Protein AF-A0A1H1BB70-F1 (afdb_monomer_lite)

Foldseek 3Di:
DDPPVVVVVVVVVVVPDDDDDCVNCVVVPPPPPQDDPVRVVLVVVLVVVVVVVDDPVLVVLVVCVVVVHDDPCNVVSCVVSVVSCVPRDD

Sequence (90 aa):
KDTIRHQESFKRKFNRMPYEEIGDISHCVPQVSFFEVADYVAYQDSLARLRRTLGREERQKLEKVIRGERFEGKKAFLKSIKPYFSDFRP

pLDDT: mean 84.6, std 10.91, range [56.75, 94.38]

Radius of gyration: 21.83 Å; chains: 1; bounding box: 38×40×55 Å

Secondary structure (DSSP, 8-state):
--HHHHHHHHHHHHTTS----HHHHTTTS---TT--HHHHHHHHHHHHHHHHHS-HHHHHHHHHHHTT---TTHHHHHHHHGGGGGGG--

Organism: Streptococcus equinus (NCBI:txid1335)

Structure (mmCIF, N/CA/C/O backbone):
data_AF-A0A1H1BB70-F1
#
_entry.id   AF-A0A1H1BB70-F1
#
loop_
_atom_site.group_PDB
_atom_site.id
_atom_site.type_symbol
_atom_site.label_atom_id
_atom_site.label_alt_id
_atom_site.label_comp_id
_atom_site.label_asym_id
_atom_site.label_entity_id
_atom_site.label_seq_id
_atom_site.pdbx_PDB_ins_code
_atom_site.Cartn_x
_atom_site.Cartn_y
_atom_site.Cartn_z
_atom_site.occupancy
_atom_site.B_iso_or_equiv
_atom_site.auth_seq_id
_atom_site.auth_comp_id
_atom_site.auth_asym_id
_atom_site.auth_atom_id
_atom_site.pdbx_PDB_model_num
ATOM 1 N N . LYS A 1 1 ? -6.846 25.715 -35.751 1.00 66.50 1 LYS A N 1
ATOM 2 C CA . LYS A 1 1 ? -5.534 25.411 -35.123 1.00 66.50 1 LYS A CA 1
ATOM 3 C C . LYS A 1 1 ? -4.992 24.172 -35.817 1.00 66.50 1 LYS A C 1
ATOM 5 O O . LYS A 1 1 ? -5.699 23.177 -35.833 1.00 66.50 1 LYS A O 1
ATOM 10 N N . ASP A 1 2 ? -3.834 24.265 -36.464 1.00 81.38 2 ASP A N 1
ATOM 11 C CA . ASP A 1 2 ? -3.288 23.189 -37.302 1.00 81.38 2 ASP A CA 1
ATOM 12 C C . ASP A 1 2 ? -2.729 22.051 -36.429 1.00 81.38 2 ASP A C 1
ATOM 14 O O . ASP A 1 2 ? -1.670 22.170 -35.807 1.00 81.38 2 ASP A O 1
ATOM 18 N N . THR A 1 3 ? -3.511 20.982 -36.306 1.00 87.69 3 THR A N 1
ATOM 19 C CA . THR A 1 3 ? -3.241 19.830 -35.439 1.00 87.69 3 THR A CA 1
ATOM 20 C C . THR A 1 3 ? -2.243 18.857 -36.058 1.00 87.69 3 THR A C 1
ATOM 22 O O . THR A 1 3 ? -1.446 18.272 -35.326 1.00 87.69 3 THR A O 1
ATOM 25 N N . ILE A 1 4 ? -2.227 18.728 -37.386 1.00 84.75 4 ILE A N 1
ATOM 26 C CA . ILE A 1 4 ? -1.338 17.806 -38.104 1.00 84.75 4 ILE A CA 1
ATOM 27 C C . ILE A 1 4 ? 0.098 18.316 -38.032 1.00 84.75 4 ILE A C 1
ATOM 29 O O . ILE A 1 4 ? 1.005 17.579 -37.637 1.00 84.75 4 ILE A O 1
ATOM 33 N N . ARG A 1 5 ? 0.308 19.611 -38.294 1.00 84.88 5 ARG A N 1
ATOM 34 C CA . ARG A 1 5 ? 1.638 20.227 -38.189 1.00 84.88 5 ARG A CA 1
ATOM 35 C C . ARG A 1 5 ? 2.190 20.166 -36.763 1.00 84.88 5 ARG A C 1
ATOM 37 O O . ARG A 1 5 ? 3.394 20.002 -36.559 1.00 84.88 5 ARG A O 1
ATOM 44 N N . HIS A 1 6 ? 1.310 20.269 -35.769 1.00 87.25 6 HIS A N 1
ATOM 45 C CA . HIS A 1 6 ? 1.670 20.099 -34.366 1.00 87.25 6 HIS A CA 1
ATOM 46 C C . HIS A 1 6 ? 2.118 18.660 -34.070 1.00 87.25 6 HIS A C 1
ATOM 48 O O . HIS A 1 6 ? 3.210 18.469 -33.538 1.00 87.25 6 HIS A O 1
ATOM 54 N N . GLN A 1 7 ? 1.340 17.652 -34.475 1.00 89.25 7 GLN A N 1
ATOM 55 C CA . GLN A 1 7 ? 1.683 16.237 -34.284 1.00 89.25 7 GLN A CA 1
ATOM 56 C C . GLN A 1 7 ? 2.995 15.856 -34.983 1.00 89.25 7 GLN A C 1
ATOM 58 O O . GLN A 1 7 ? 3.860 15.230 -34.367 1.00 89.25 7 GLN A O 1
ATOM 63 N N . GLU A 1 8 ? 3.198 16.294 -36.230 1.00 87.12 8 GLU A N 1
ATOM 64 C CA . GLU A 1 8 ? 4.460 16.075 -36.943 1.00 87.12 8 GLU A CA 1
ATOM 65 C C . GLU A 1 8 ? 5.646 16.709 -36.218 1.00 87.12 8 GLU A C 1
ATOM 67 O O . GLU A 1 8 ? 6.703 16.088 -36.081 1.00 87.12 8 GLU A O 1
ATOM 72 N N . SER A 1 9 ? 5.483 17.940 -35.723 1.00 87.31 9 SER A N 1
ATOM 73 C CA . SER A 1 9 ? 6.536 18.609 -34.964 1.00 87.31 9 SER A CA 1
ATOM 74 C C . SER A 1 9 ? 6.886 17.849 -33.684 1.00 87.31 9 SER A C 1
ATOM 76 O O . SER A 1 9 ? 8.060 17.827 -33.313 1.00 87.31 9 SER A O 1
ATOM 78 N N . PHE A 1 10 ? 5.910 17.235 -33.012 1.00 85.88 10 PHE A N 1
ATOM 79 C CA . PHE A 1 10 ? 6.150 16.405 -31.829 1.00 85.88 10 PHE A CA 1
ATOM 80 C C . PHE A 1 10 ? 6.876 15.104 -32.180 1.00 85.88 10 PHE A C 1
ATOM 82 O O . PHE A 1 10 ? 7.875 14.773 -31.542 1.00 85.88 10 PHE A O 1
ATOM 89 N N . LYS A 1 11 ? 6.453 14.416 -33.245 1.00 88.94 11 LYS A N 1
ATOM 90 C CA . LYS A 1 11 ? 7.097 13.177 -33.705 1.00 88.94 11 LYS A CA 1
ATOM 91 C C . LYS A 1 11 ? 8.557 13.406 -34.113 1.00 88.94 11 LYS A C 1
ATOM 93 O O . LYS A 1 11 ? 9.432 12.627 -33.746 1.00 88.94 11 LYS A O 1
ATOM 98 N N . ARG A 1 12 ? 8.850 14.518 -34.801 1.00 87.88 12 ARG A N 1
ATOM 99 C CA . ARG A 1 12 ? 10.227 14.903 -35.170 1.00 87.88 12 ARG A CA 1
ATOM 100 C C . ARG A 1 12 ? 11.104 15.202 -33.954 1.00 87.88 12 ARG A C 1
ATOM 102 O O . ARG A 1 12 ? 12.297 14.935 -34.016 1.00 87.88 12 ARG A O 1
ATOM 109 N N . LYS A 1 13 ? 10.540 15.757 -32.874 1.00 86.69 13 LYS A N 1
ATOM 110 C CA . LYS A 1 13 ? 11.276 15.958 -31.615 1.00 86.69 13 LYS A CA 1
ATOM 111 C C . LYS A 1 13 ? 11.628 14.620 -30.973 1.00 86.69 13 LYS A C 1
ATOM 113 O O . LYS A 1 13 ? 12.784 14.435 -30.628 1.00 86.69 13 LYS A O 1
ATOM 118 N N . PHE A 1 14 ? 10.670 13.696 -30.880 1.00 81.19 14 PHE A N 1
ATOM 119 C CA . PHE A 1 14 ? 10.893 12.367 -30.301 1.00 81.19 14 PHE A CA 1
ATOM 120 C C . PHE A 1 14 ? 11.942 11.562 -31.080 1.00 81.19 14 PHE A C 1
ATOM 122 O O . PHE A 1 14 ? 12.886 11.061 -30.489 1.00 81.19 14 PHE A O 1
ATOM 129 N N . ASN A 1 15 ? 11.869 11.557 -32.415 1.00 84.31 15 ASN A N 1
ATOM 130 C CA . ASN A 1 15 ? 12.853 10.871 -33.266 1.00 84.31 15 ASN A CA 1
ATOM 131 C C . ASN A 1 15 ? 14.281 11.444 -33.184 1.00 84.31 15 ASN A C 1
ATOM 133 O O . ASN A 1 15 ? 15.209 10.815 -33.679 1.00 84.31 15 ASN A O 1
ATOM 137 N N . ARG A 1 16 ? 14.458 12.657 -32.646 1.00 84.62 16 ARG A N 1
ATOM 138 C CA . ARG A 1 16 ? 15.772 13.294 -32.457 1.00 84.62 16 ARG A CA 1
ATOM 139 C C . ARG A 1 16 ? 16.309 13.132 -31.036 1.00 84.62 16 ARG A C 1
ATOM 141 O O . ARG A 1 16 ? 17.422 13.580 -30.779 1.00 84.62 16 ARG A O 1
ATOM 148 N N . MET A 1 17 ? 15.522 12.571 -30.119 1.00 83.56 17 MET A N 1
ATOM 149 C CA . MET A 1 17 ? 16.014 12.264 -28.781 1.00 83.56 17 MET A CA 1
ATOM 150 C C . MET A 1 17 ? 16.982 11.079 -28.873 1.00 83.56 17 MET A C 1
ATOM 152 O O . MET A 1 17 ? 16.740 10.169 -29.670 1.00 83.56 17 MET A O 1
ATOM 156 N N . PRO A 1 18 ? 18.077 11.084 -28.096 1.00 77.06 18 PRO A N 1
ATOM 157 C CA . PRO A 1 18 ? 18.924 9.909 -27.975 1.00 77.06 18 PRO A CA 1
ATOM 158 C C . PRO A 1 18 ? 18.075 8.739 -27.466 1.00 77.06 18 PRO A C 1
ATOM 160 O O . PRO A 1 18 ? 17.298 8.890 -26.524 1.00 77.06 18 PRO A O 1
ATOM 163 N N . TYR A 1 19 ? 18.179 7.595 -28.140 1.00 73.88 19 TYR A N 1
ATOM 164 C CA . TYR A 1 19 ? 17.572 6.363 -27.661 1.00 73.88 19 TYR A CA 1
ATOM 165 C C . TYR A 1 19 ? 18.412 5.854 -26.492 1.00 73.88 19 TYR A C 1
ATOM 167 O O . TYR A 1 19 ? 19.579 5.521 -26.678 1.00 73.88 19 TYR A O 1
ATOM 175 N N . GLU A 1 20 ? 17.821 5.818 -25.305 1.00 73.69 20 GLU A N 1
ATOM 176 C CA . GLU A 1 20 ? 18.376 5.124 -24.146 1.00 73.69 20 GLU A CA 1
ATOM 177 C C . GLU A 1 20 ? 17.615 3.807 -23.991 1.00 73.69 20 GLU A C 1
ATOM 179 O O . GLU A 1 20 ? 16.380 3.803 -23.915 1.00 73.69 20 GLU A O 1
ATOM 184 N N . GLU A 1 21 ? 18.329 2.680 -23.990 1.00 77.38 21 GLU A N 1
ATOM 185 C CA . GLU A 1 21 ? 17.698 1.391 -23.738 1.00 77.38 21 GLU A CA 1
ATOM 186 C C . GLU A 1 21 ? 17.223 1.349 -22.280 1.00 77.38 21 GLU A C 1
ATOM 188 O O . GLU A 1 21 ? 17.966 1.650 -21.348 1.00 77.38 21 GLU A O 1
ATOM 193 N N . ILE A 1 22 ? 15.971 0.946 -22.055 1.00 71.06 22 ILE A N 1
ATOM 194 C CA . ILE A 1 22 ? 15.420 0.836 -20.695 1.00 71.06 22 ILE A CA 1
ATOM 195 C C . ILE A 1 22 ? 16.235 -0.174 -19.862 1.00 71.06 22 ILE A C 1
ATOM 197 O O . ILE A 1 22 ? 16.382 0.006 -18.654 1.00 71.06 22 ILE A O 1
ATOM 201 N N . GLY A 1 23 ? 16.808 -1.201 -20.503 1.00 72.44 23 GLY A N 1
ATOM 202 C CA . GLY A 1 23 ? 17.735 -2.148 -19.877 1.00 72.44 23 GLY A CA 1
ATOM 203 C C . GLY A 1 23 ? 19.017 -1.483 -19.367 1.00 72.44 23 GLY A C 1
ATOM 204 O O . GLY A 1 23 ? 19.423 -1.746 -18.233 1.00 72.44 23 GLY A O 1
ATOM 205 N N . ASP A 1 24 ? 19.583 -0.552 -20.141 1.00 73.44 24 ASP A N 1
ATOM 206 C CA . ASP A 1 24 ? 20.809 0.172 -19.788 1.00 73.44 24 ASP A CA 1
ATOM 207 C C . ASP A 1 24 ? 20.630 1.049 -18.552 1.00 73.44 24 ASP A C 1
ATOM 209 O O . ASP A 1 24 ? 21.575 1.220 -17.799 1.00 73.44 24 ASP A O 1
ATOM 213 N N . ILE A 1 25 ? 19.431 1.568 -18.279 1.00 70.38 25 ILE A N 1
ATOM 214 C CA . ILE A 1 25 ? 19.148 2.348 -17.059 1.00 70.38 25 ILE A CA 1
ATOM 215 C C . ILE A 1 25 ? 18.470 1.525 -15.958 1.00 70.38 25 ILE A C 1
ATOM 217 O O . ILE A 1 25 ? 18.261 2.025 -14.850 1.00 70.38 25 ILE A O 1
ATOM 221 N N . SER A 1 26 ? 18.139 0.256 -16.217 1.00 66.19 26 SER A N 1
ATOM 222 C CA . SER A 1 26 ? 17.418 -0.595 -15.262 1.00 66.19 26 SER A CA 1
ATOM 223 C C . SER A 1 26 ? 18.196 -0.827 -13.966 1.00 66.19 26 SER A C 1
ATOM 225 O O . SER A 1 26 ? 17.576 -1.114 -12.946 1.00 66.19 26 SER A O 1
ATOM 227 N N . HIS A 1 27 ? 19.525 -0.722 -13.992 1.00 66.06 27 HIS A N 1
ATOM 228 C CA . HIS A 1 27 ? 20.373 -0.844 -12.806 1.00 66.06 27 HIS A CA 1
ATOM 229 C C . HIS A 1 27 ? 20.435 0.452 -11.975 1.00 66.06 27 HIS A C 1
ATOM 231 O O . HIS A 1 27 ? 20.744 0.408 -10.787 1.00 66.06 27 HIS A O 1
ATOM 237 N N . CYS A 1 28 ? 20.137 1.604 -12.590 1.00 69.75 28 CYS A N 1
ATOM 238 C CA . CYS A 1 28 ? 20.052 2.908 -11.924 1.00 69.75 28 CYS A CA 1
ATOM 239 C C . CYS A 1 28 ? 18.732 3.080 -11.168 1.00 69.75 28 CYS A C 1
ATOM 241 O O . CYS A 1 28 ? 18.648 3.862 -10.220 1.00 69.75 28 CYS A O 1
ATOM 243 N N . VAL A 1 29 ? 17.692 2.359 -11.591 1.00 64.62 29 VAL A N 1
ATOM 244 C CA . VAL A 1 29 ? 16.461 2.225 -10.820 1.00 64.62 29 VAL A CA 1
ATOM 245 C C . VAL A 1 29 ? 16.741 1.190 -9.736 1.00 64.62 29 VAL A C 1
ATOM 247 O O . VAL A 1 29 ? 17.045 0.048 -10.078 1.00 64.62 29 VAL A O 1
ATOM 250 N N . PRO A 1 30 ? 16.643 1.534 -8.439 1.00 59.88 30 PRO A N 1
ATOM 251 C CA . PRO A 1 30 ? 16.708 0.527 -7.397 1.00 59.88 30 PRO A CA 1
ATOM 252 C C . PRO A 1 30 ? 15.619 -0.495 -7.709 1.00 59.88 30 PRO A C 1
ATOM 254 O O . PRO A 1 30 ? 14.431 -0.169 -7.634 1.00 59.88 30 PRO A O 1
ATOM 257 N N . GLN A 1 31 ? 16.004 -1.710 -8.110 1.00 59.50 31 GLN A N 1
ATOM 258 C CA . GLN A 1 31 ? 15.069 -2.822 -8.124 1.00 59.50 31 GLN A CA 1
ATOM 259 C C . GLN A 1 31 ? 14.639 -2.971 -6.677 1.00 59.50 31 GLN A C 1
ATOM 261 O O . GLN A 1 31 ? 15.407 -3.415 -5.825 1.00 59.50 31 GLN A O 1
ATOM 266 N N . VAL A 1 32 ? 13.439 -2.481 -6.376 1.00 57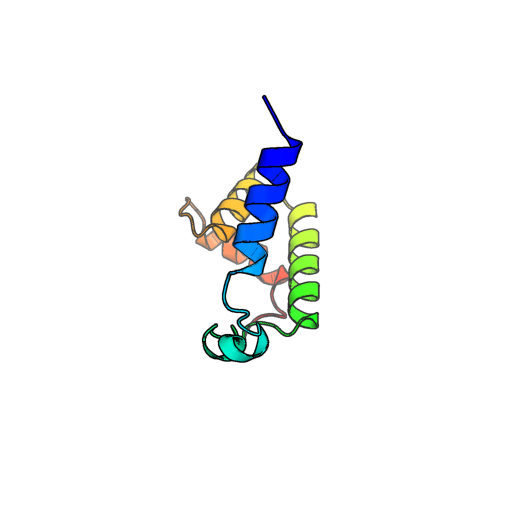.00 32 VAL A N 1
ATOM 267 C CA . VAL A 1 32 ? 12.849 -2.648 -5.063 1.00 57.00 32 VAL A CA 1
ATOM 268 C C . VAL A 1 32 ? 12.637 -4.151 -4.962 1.00 57.00 32 VAL A C 1
ATOM 270 O O . VAL A 1 32 ? 11.695 -4.683 -5.540 1.00 57.00 32 VAL A O 1
ATOM 273 N N . SER A 1 33 ? 13.565 -4.846 -4.308 1.00 57.75 33 SER A N 1
ATOM 274 C CA . SER A 1 33 ? 13.607 -6.299 -4.104 1.00 57.75 33 SER A CA 1
ATOM 275 C C . SER A 1 33 ? 12.470 -6.780 -3.196 1.00 57.75 33 SER A C 1
ATOM 277 O O . SER A 1 33 ? 12.658 -7.656 -2.359 1.00 57.75 33 SER A O 1
ATOM 279 N N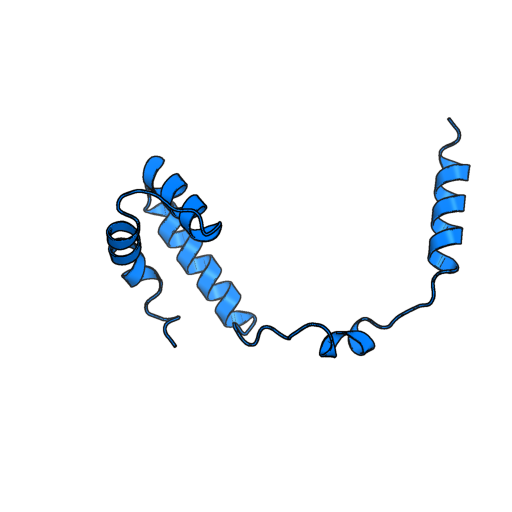 . PHE A 1 34 ? 11.327 -6.106 -3.250 1.00 56.75 34 PHE A N 1
ATOM 280 C CA . PHE A 1 34 ? 10.312 -6.153 -2.222 1.00 56.75 34 PHE A CA 1
ATOM 281 C C . PHE A 1 34 ? 9.185 -7.109 -2.574 1.00 56.75 34 PHE A C 1
ATOM 283 O O . PHE A 1 34 ? 8.543 -7.563 -1.642 1.00 56.75 34 PHE A O 1
ATOM 290 N N . PHE A 1 35 ? 8.988 -7.469 -3.852 1.00 60.41 35 PHE A N 1
ATOM 291 C CA . PHE A 1 35 ? 8.064 -8.535 -4.249 1.00 60.41 35 PHE A CA 1
ATOM 292 C C . PHE A 1 35 ? 8.409 -9.119 -5.621 1.00 60.41 35 PHE A C 1
ATOM 294 O O . PHE A 1 35 ? 8.567 -8.370 -6.590 1.00 60.41 35 PHE A O 1
ATOM 301 N N . GLU A 1 36 ? 8.458 -10.450 -5.728 1.00 76.00 36 GLU A N 1
ATOM 302 C CA . GLU A 1 3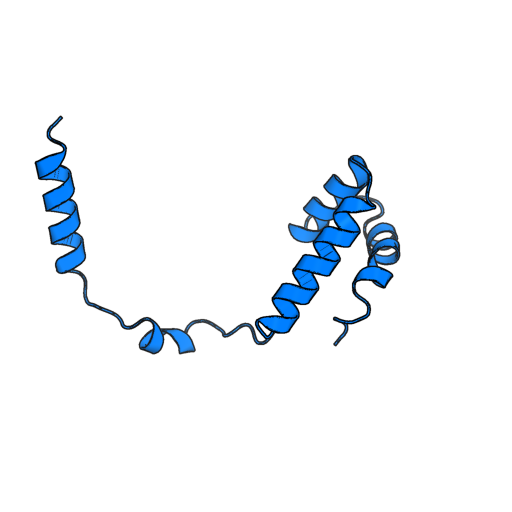6 ? 8.296 -11.089 -7.033 1.00 76.00 36 GLU A CA 1
ATOM 303 C C . GLU A 1 36 ? 6.899 -10.751 -7.587 1.00 76.00 36 GLU A C 1
ATOM 305 O O . GLU A 1 36 ? 5.977 -10.398 -6.844 1.00 76.00 36 GLU A O 1
ATOM 310 N N . VAL A 1 37 ? 6.699 -10.862 -8.905 1.00 81.88 37 VAL A N 1
ATOM 311 C CA . VAL A 1 37 ? 5.388 -10.577 -9.527 1.00 81.88 37 VAL A CA 1
ATOM 312 C C . VAL A 1 37 ? 4.271 -11.389 -8.858 1.00 81.88 37 VAL A C 1
ATOM 314 O O . VAL A 1 37 ? 3.176 -10.871 -8.641 1.00 81.88 37 VAL A O 1
ATOM 317 N N . ALA A 1 38 ? 4.562 -12.638 -8.485 1.00 84.38 38 ALA A N 1
ATOM 318 C CA . ALA A 1 38 ? 3.633 -13.513 -7.781 1.00 84.38 38 ALA A CA 1
ATOM 319 C C . ALA A 1 38 ? 3.213 -12.942 -6.416 1.00 84.38 38 ALA A C 1
ATOM 321 O O . ALA A 1 38 ? 2.019 -12.884 -6.113 1.00 84.38 38 ALA A O 1
ATOM 322 N N . ASP A 1 39 ? 4.168 -12.451 -5.628 1.00 84.56 39 ASP A N 1
ATOM 323 C CA . ASP A 1 39 ? 3.885 -11.892 -4.309 1.00 84.56 39 ASP A CA 1
ATOM 324 C C . ASP A 1 39 ? 3.091 -10.587 -4.405 1.00 84.56 39 ASP A C 1
ATOM 326 O O . ASP A 1 39 ? 2.175 -10.350 -3.614 1.00 84.56 39 ASP A O 1
ATOM 330 N N . TYR A 1 40 ? 3.389 -9.754 -5.408 1.00 85.56 40 TYR A N 1
ATOM 331 C CA . TYR A 1 40 ? 2.621 -8.537 -5.664 1.00 85.56 40 TYR A CA 1
ATOM 332 C C . TYR A 1 40 ? 1.155 -8.858 -5.979 1.00 85.56 40 TYR A C 1
ATOM 334 O O . TYR A 1 40 ? 0.250 -8.215 -5.438 1.00 85.56 40 TYR A O 1
ATOM 342 N N . VAL A 1 41 ? 0.908 -9.870 -6.818 1.00 89.62 41 VAL A N 1
ATOM 343 C CA . VAL A 1 41 ? -0.453 -10.319 -7.144 1.00 89.62 41 VAL A CA 1
ATOM 344 C C . VAL A 1 41 ? -1.162 -10.834 -5.890 1.00 89.62 41 VAL A C 1
ATOM 346 O O . VAL A 1 41 ? -2.272 -10.387 -5.588 1.00 89.62 41 VAL A O 1
ATOM 349 N N . ALA A 1 42 ? -0.504 -11.687 -5.102 1.00 91.12 42 ALA A N 1
ATOM 350 C CA . ALA A 1 42 ? -1.061 -12.197 -3.851 1.00 91.12 42 ALA A CA 1
ATOM 351 C C . ALA A 1 42 ? -1.386 -11.064 -2.856 1.00 91.12 42 ALA A C 1
ATOM 353 O O . ALA A 1 42 ? -2.420 -11.088 -2.178 1.00 91.12 42 ALA A O 1
ATOM 354 N N . TYR A 1 43 ? -0.534 -10.039 -2.784 1.00 90.69 43 TYR A N 1
ATOM 355 C CA . TYR A 1 43 ? -0.746 -8.874 -1.931 1.00 90.69 43 TYR A CA 1
ATOM 356 C C . TYR A 1 43 ? -1.971 -8.055 -2.363 1.00 90.69 43 TYR A C 1
ATOM 358 O O . TYR A 1 43 ? -2.789 -7.664 -1.519 1.00 90.69 43 TYR A O 1
ATOM 366 N N . GLN A 1 44 ? -2.145 -7.834 -3.672 1.00 91.44 44 GLN A N 1
ATOM 367 C CA . GLN A 1 44 ? -3.333 -7.167 -4.218 1.00 91.44 44 GLN A CA 1
ATOM 368 C C . GLN A 1 44 ? -4.618 -7.946 -3.908 1.00 91.44 44 GLN A C 1
ATOM 370 O O . GLN A 1 44 ? -5.618 -7.341 -3.507 1.00 91.44 44 GLN A O 1
ATOM 375 N N . ASP A 1 45 ? -4.589 -9.275 -4.000 1.00 93.31 45 ASP A N 1
ATOM 376 C CA . ASP A 1 45 ? -5.738 -10.118 -3.654 1.00 93.31 45 ASP A CA 1
ATOM 377 C C . ASP A 1 45 ? -6.101 -10.023 -2.167 1.00 93.31 45 ASP A C 1
ATOM 379 O O . ASP A 1 45 ? -7.280 -9.921 -1.801 1.00 93.31 45 ASP A O 1
ATOM 383 N N . SER A 1 46 ? -5.107 -9.995 -1.280 1.00 92.94 46 SER A N 1
ATOM 384 C CA . SER A 1 46 ? -5.326 -9.775 0.154 1.00 92.94 46 SER A CA 1
ATOM 385 C C . SER A 1 46 ? -5.911 -8.390 0.449 1.00 92.94 46 SER A C 1
ATOM 387 O O . SER A 1 46 ? -6.862 -8.283 1.232 1.00 92.94 46 SER A O 1
ATOM 389 N N . LEU A 1 47 ? -5.453 -7.339 -0.242 1.00 93.31 47 LEU A N 1
ATOM 390 C CA . LEU A 1 47 ? -6.061 -6.004 -0.167 1.00 93.31 47 LEU A CA 1
ATOM 391 C C . LEU A 1 47 ? -7.509 -5.986 -0.671 1.00 93.31 47 LEU A C 1
ATOM 393 O O . LEU A 1 47 ? -8.368 -5.340 -0.061 1.00 93.31 47 LEU A O 1
ATOM 397 N N . AL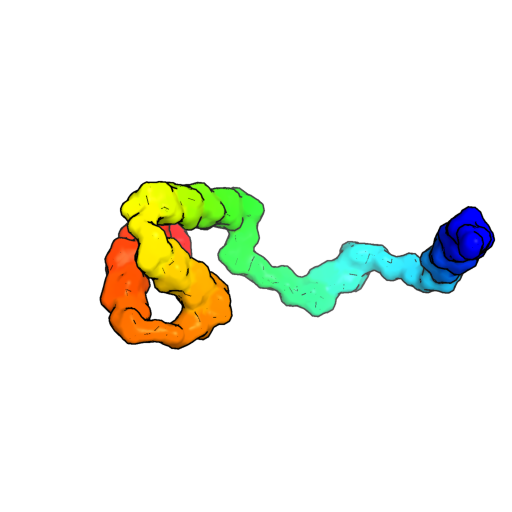A A 1 48 ? -7.802 -6.682 -1.769 1.00 93.75 48 ALA A N 1
ATOM 398 C CA . ALA A 1 48 ? -9.148 -6.765 -2.325 1.00 93.75 48 ALA A CA 1
ATOM 399 C C . ALA A 1 48 ? -10.111 -7.474 -1.362 1.00 93.75 48 ALA A C 1
ATOM 401 O O . ALA A 1 48 ? -11.224 -6.987 -1.134 1.00 93.75 48 ALA A O 1
ATOM 402 N N . ARG A 1 49 ? -9.671 -8.579 -0.744 1.00 93.44 49 ARG A N 1
ATOM 403 C CA . ARG A 1 49 ? -10.429 -9.289 0.299 1.00 93.44 49 ARG A CA 1
ATOM 404 C C . ARG A 1 49 ? -10.710 -8.385 1.495 1.00 93.44 49 ARG A C 1
ATOM 406 O O . ARG A 1 49 ? -11.870 -8.247 1.878 1.00 93.44 49 ARG A O 1
ATOM 413 N N . LEU A 1 50 ? -9.691 -7.692 2.002 1.00 93.56 50 LEU A N 1
ATOM 414 C CA . LEU A 1 50 ? -9.848 -6.737 3.097 1.00 93.56 50 LEU A CA 1
ATOM 415 C C . LEU A 1 50 ? -10.839 -5.615 2.739 1.00 93.56 50 LEU A C 1
ATOM 417 O O . LEU A 1 50 ? -11.746 -5.306 3.503 1.00 93.56 50 LEU A O 1
ATOM 421 N N . ARG A 1 51 ? -10.739 -5.014 1.548 1.00 93.38 51 ARG A N 1
ATOM 422 C CA . ARG A 1 51 ? -11.666 -3.945 1.127 1.00 93.38 51 ARG A CA 1
ATOM 423 C C . ARG A 1 51 ? -13.128 -4.396 1.118 1.00 93.38 51 ARG A C 1
ATOM 425 O O . ARG A 1 51 ? -14.005 -3.584 1.419 1.00 93.38 51 ARG A O 1
ATOM 432 N N . ARG A 1 52 ? -13.405 -5.662 0.790 1.00 92.81 52 ARG A N 1
ATOM 433 C CA . ARG A 1 52 ? -14.768 -6.222 0.807 1.00 92.81 52 ARG A CA 1
ATOM 434 C C . ARG A 1 52 ? -15.330 -6.338 2.222 1.00 92.81 52 AR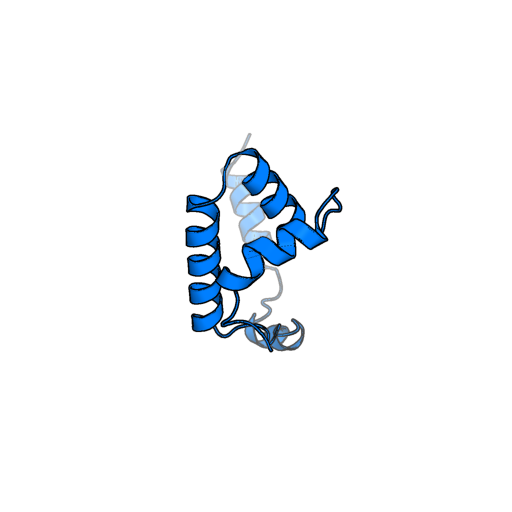G A C 1
ATOM 436 O O . ARG A 1 52 ? -16.520 -6.098 2.391 1.00 92.81 52 ARG A O 1
ATOM 443 N N . THR A 1 53 ? -14.495 -6.647 3.213 1.00 92.00 53 THR A N 1
ATOM 444 C CA . THR A 1 53 ? -14.926 -6.785 4.613 1.00 92.00 53 THR A CA 1
ATOM 445 C C . THR A 1 53 ? -15.067 -5.443 5.332 1.00 92.00 53 THR A C 1
ATOM 447 O O . THR A 1 53 ? -15.835 -5.347 6.281 1.00 92.00 53 THR A O 1
ATOM 450 N N . LEU A 1 54 ? -14.337 -4.409 4.898 1.00 93.12 54 LEU A N 1
ATOM 451 C CA . LEU A 1 54 ? -14.342 -3.093 5.544 1.00 93.12 54 LEU A CA 1
ATOM 452 C C . LEU A 1 54 ? -15.561 -2.238 5.167 1.00 93.12 54 LEU A C 1
ATOM 454 O O . LEU A 1 54 ? -15.928 -2.123 3.988 1.00 93.12 54 LEU A O 1
ATOM 458 N N . GLY A 1 55 ? -16.105 -1.539 6.167 1.00 93.19 55 GLY A N 1
ATOM 459 C CA . GLY A 1 55 ? -17.127 -0.504 5.988 1.00 93.19 55 GLY A CA 1
ATOM 460 C C . GLY A 1 55 ? -16.585 0.789 5.353 1.00 93.19 55 GLY A C 1
ATOM 461 O O . GLY A 1 55 ? -15.385 0.945 5.116 1.00 93.19 55 GLY A O 1
ATOM 462 N N . ARG A 1 56 ? -17.466 1.765 5.084 1.00 92.25 56 ARG A N 1
ATOM 463 C CA . ARG A 1 56 ? -17.097 3.028 4.404 1.00 92.25 56 ARG A CA 1
ATOM 464 C C . ARG A 1 56 ? -16.009 3.816 5.147 1.00 92.25 56 ARG A C 1
ATOM 466 O O . ARG A 1 56 ? -15.063 4.281 4.516 1.00 92.25 56 ARG A O 1
ATOM 473 N N . GLU A 1 57 ? -16.125 3.951 6.464 1.00 91.44 57 GLU A N 1
ATOM 474 C CA . GLU A 1 57 ? -15.156 4.693 7.285 1.00 91.44 57 GLU A CA 1
ATOM 475 C C . GLU A 1 57 ? -13.807 3.975 7.388 1.00 91.44 57 GLU A C 1
ATOM 477 O O . GLU A 1 57 ? -12.744 4.589 7.318 1.00 91.44 57 GLU A O 1
ATOM 482 N N . GLU A 1 58 ? -13.830 2.651 7.515 1.00 92.12 58 GLU A N 1
ATOM 483 C CA . GLU A 1 58 ? -12.617 1.845 7.605 1.00 92.12 58 GLU A CA 1
ATOM 484 C C . GLU A 1 58 ? -11.853 1.804 6.283 1.00 92.12 58 GLU A C 1
ATOM 486 O O . GLU A 1 58 ? -10.624 1.823 6.285 1.00 92.12 58 GLU A O 1
ATOM 491 N N . ARG A 1 59 ? -12.557 1.837 5.145 1.00 93.25 59 ARG A N 1
ATOM 492 C CA . ARG A 1 59 ? -11.925 2.018 3.832 1.00 93.25 59 ARG A CA 1
ATOM 493 C C . ARG A 1 59 ? -11.188 3.349 3.742 1.00 93.25 59 ARG A C 1
ATOM 495 O O . ARG A 1 59 ? -10.072 3.379 3.241 1.00 93.25 59 ARG A O 1
ATOM 502 N N . GLN A 1 60 ? -11.760 4.432 4.268 1.00 93.50 60 GLN A N 1
ATOM 503 C CA . GLN A 1 60 ? -11.052 5.716 4.323 1.00 93.50 60 GLN A CA 1
ATOM 504 C C . GLN A 1 60 ? -9.804 5.629 5.208 1.00 93.50 60 GLN A C 1
ATOM 506 O O . GLN A 1 60 ? -8.758 6.154 4.835 1.00 93.50 60 GLN A O 1
ATOM 511 N N . LYS A 1 61 ? -9.877 4.932 6.350 1.00 94.06 61 LYS A N 1
ATOM 512 C CA . LYS A 1 61 ? -8.699 4.669 7.196 1.00 94.06 61 LYS A CA 1
ATOM 513 C C . LYS A 1 61 ? -7.645 3.842 6.451 1.00 94.06 61 LYS A C 1
ATOM 515 O O . LYS A 1 61 ? -6.468 4.179 6.533 1.00 94.06 61 LYS A O 1
ATOM 520 N N . LEU A 1 62 ? -8.045 2.824 5.685 1.00 93.81 62 LEU A N 1
ATOM 521 C CA . LEU A 1 62 ? -7.138 2.025 4.853 1.00 93.81 62 LEU A CA 1
ATOM 522 C C . LEU A 1 62 ? -6.431 2.879 3.792 1.00 93.81 62 LEU A C 1
ATOM 524 O O . LEU A 1 62 ? -5.211 2.812 3.680 1.00 93.81 62 LEU A O 1
ATOM 528 N N . GLU A 1 63 ? -7.163 3.726 3.067 1.00 93.69 63 GLU A N 1
ATOM 529 C CA . GLU A 1 63 ? -6.580 4.657 2.087 1.00 93.69 63 GLU A CA 1
ATOM 530 C C . GLU A 1 63 ? -5.564 5.606 2.740 1.00 93.69 63 GLU A C 1
ATOM 532 O O . GLU A 1 63 ? -4.472 5.810 2.209 1.00 93.69 63 GLU A O 1
ATOM 537 N N . LYS A 1 64 ? -5.869 6.122 3.939 1.00 94.31 64 LYS A N 1
ATOM 538 C CA . LYS A 1 64 ? -4.921 6.925 4.727 1.00 94.31 64 LYS A CA 1
ATOM 539 C C . LYS A 1 64 ? -3.666 6.136 5.104 1.00 94.31 64 LYS A C 1
ATOM 541 O O . LYS A 1 64 ? -2.572 6.690 5.063 1.00 94.31 64 LYS A O 1
ATOM 546 N N . VAL A 1 65 ? -3.793 4.851 5.457 1.00 94.38 65 VAL A N 1
ATOM 547 C CA . VAL A 1 65 ? -2.630 3.984 5.723 1.00 94.38 65 VAL A CA 1
ATOM 548 C C . VAL A 1 65 ? -1.761 3.845 4.475 1.00 94.38 65 VAL A C 1
ATOM 550 O O . VAL A 1 65 ? -0.554 4.050 4.584 1.00 94.38 65 VAL A O 1
ATOM 553 N N . ILE A 1 66 ? -2.360 3.546 3.317 1.00 90.75 66 ILE A N 1
ATOM 554 C CA . ILE A 1 66 ? -1.645 3.355 2.041 1.00 90.75 66 ILE A CA 1
ATOM 555 C C . ILE A 1 66 ? -0.886 4.627 1.640 1.00 90.75 66 ILE A C 1
ATOM 557 O O . ILE A 1 66 ? 0.250 4.551 1.185 1.00 90.75 66 ILE A O 1
ATOM 561 N N . ARG A 1 67 ? -1.475 5.805 1.873 1.00 93.12 67 ARG A N 1
ATOM 562 C CA . ARG A 1 67 ? -0.839 7.109 1.612 1.00 93.12 67 ARG A CA 1
ATOM 563 C C . ARG A 1 67 ? 0.214 7.517 2.648 1.00 93.12 67 ARG A C 1
ATOM 565 O O . ARG A 1 67 ? 0.843 8.557 2.495 1.00 93.12 67 ARG A O 1
ATOM 572 N N . GLY A 1 68 ? 0.388 6.746 3.723 1.00 92.19 68 GLY A N 1
ATOM 573 C CA . GLY A 1 68 ? 1.309 7.082 4.812 1.00 92.19 68 GLY A CA 1
ATOM 574 C C . GLY A 1 68 ? 0.790 8.155 5.778 1.00 92.19 68 GLY A C 1
ATOM 575 O O . GLY A 1 68 ? 1.532 8.612 6.647 1.00 92.19 68 GLY A O 1
ATOM 576 N N . GLU A 1 69 ? -0.487 8.527 5.699 1.00 93.19 69 GLU A N 1
ATOM 577 C CA . GLU A 1 69 ? -1.087 9.573 6.528 1.00 93.19 69 GLU A CA 1
ATOM 578 C C . GLU A 1 69 ? -1.273 9.135 7.998 1.00 93.19 69 GLU A C 1
ATOM 580 O O . GLU A 1 69 ? -1.255 7.947 8.368 1.00 93.19 69 GLU A O 1
ATOM 585 N N . ARG A 1 70 ? -1.451 10.131 8.875 1.00 92.31 70 ARG A N 1
ATOM 586 C CA . ARG A 1 70 ? -1.747 9.954 10.304 1.00 92.31 70 ARG A CA 1
ATOM 587 C C . ARG A 1 70 ? -3.250 10.063 10.559 1.00 92.31 70 ARG A C 1
ATOM 589 O O . ARG A 1 70 ? -3.937 10.869 9.944 1.00 92.31 70 ARG A O 1
ATOM 596 N N . PHE A 1 71 ? -3.754 9.257 11.488 1.00 94.38 71 PHE A N 1
ATOM 597 C CA . PHE A 1 71 ? -5.125 9.337 11.990 1.00 94.38 71 PHE A CA 1
ATOM 598 C C . PHE A 1 71 ? -5.225 8.664 13.363 1.00 94.38 71 PHE A C 1
ATOM 600 O O . PHE A 1 71 ? -4.385 7.832 13.728 1.00 94.38 71 PHE A O 1
ATOM 607 N N . GLU A 1 72 ? -6.254 9.022 14.122 1.00 92.62 72 GLU A N 1
ATOM 608 C CA . GLU A 1 72 ? -6.489 8.463 15.451 1.00 92.62 72 GLU A CA 1
ATOM 609 C C . GLU A 1 72 ? -6.823 6.970 15.392 1.00 92.62 72 GLU A C 1
ATOM 611 O O . GLU A 1 72 ? -7.540 6.494 14.512 1.00 92.62 72 GLU A O 1
ATOM 616 N N . GLY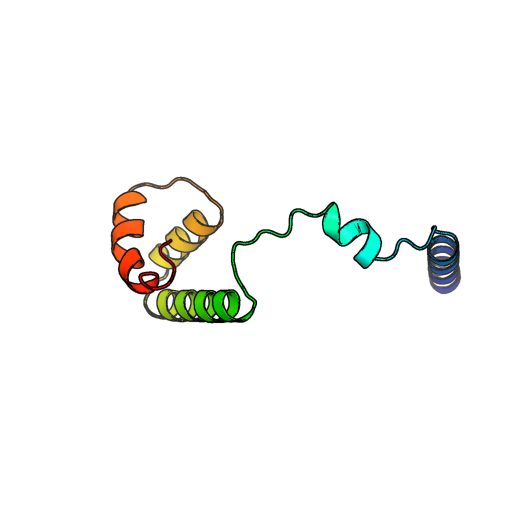 A 1 73 ? -6.267 6.199 16.327 1.00 92.81 73 GLY A N 1
ATOM 617 C CA . GLY A 1 73 ? -6.479 4.753 16.362 1.00 92.81 73 GLY A CA 1
ATOM 618 C C . GLY A 1 73 ? -5.750 3.970 15.262 1.00 92.81 73 GLY A C 1
ATOM 619 O O . GLY A 1 73 ? -6.000 2.774 15.123 1.00 92.81 73 GLY A O 1
ATOM 620 N N . LYS A 1 74 ? -4.803 4.574 14.520 1.00 92.88 74 LYS A N 1
ATOM 621 C CA . LYS A 1 74 ? -4.014 3.883 13.477 1.00 92.88 74 LYS A CA 1
ATOM 622 C C . LYS A 1 74 ? -3.395 2.573 13.961 1.00 92.88 74 LYS A C 1
ATOM 624 O O . LYS A 1 74 ? -3.489 1.569 13.270 1.00 92.88 74 LYS A O 1
ATOM 629 N N . LYS A 1 75 ? -2.812 2.542 15.163 1.00 93.44 75 LYS A N 1
ATOM 630 C CA . LYS A 1 75 ? -2.217 1.317 15.729 1.00 93.44 75 LYS A CA 1
ATOM 631 C C . LYS A 1 75 ? -3.256 0.211 15.957 1.00 93.44 75 LYS A C 1
ATOM 633 O O . LYS A 1 75 ? -2.973 -0.951 15.681 1.00 93.44 75 LYS A O 1
ATOM 638 N N . ALA A 1 76 ? -4.448 0.567 16.437 1.00 94.00 76 ALA A N 1
ATOM 639 C CA . ALA A 1 76 ? -5.542 -0.381 16.639 1.00 94.00 76 ALA A CA 1
ATOM 640 C C . ALA A 1 76 ? -6.073 -0.906 15.297 1.00 94.00 76 ALA A C 1
ATOM 642 O O . ALA A 1 76 ? -6.243 -2.111 15.138 1.00 94.00 76 ALA A O 1
ATOM 643 N N . PHE A 1 77 ? -6.225 -0.019 14.310 1.00 94.12 77 PHE A N 1
ATOM 644 C CA . PHE A 1 77 ? -6.617 -0.385 12.950 1.00 94.12 77 PHE A CA 1
ATOM 645 C C . PHE A 1 77 ? -5.580 -1.288 12.263 1.00 94.12 77 PHE A C 1
ATOM 647 O O . PHE A 1 77 ? -5.920 -2.304 11.673 1.00 94.12 77 PHE A O 1
ATOM 654 N N . LEU A 1 78 ? -4.285 -0.993 12.404 1.00 93.00 78 LEU A N 1
ATOM 655 C CA . LEU A 1 78 ? -3.229 -1.870 11.893 1.00 93.00 78 LEU A CA 1
ATOM 656 C C . LEU A 1 78 ? -3.269 -3.253 12.555 1.00 93.00 78 LEU A C 1
ATOM 658 O O . LEU A 1 78 ? -3.030 -4.258 11.892 1.00 93.00 78 LEU A O 1
ATOM 662 N N . LYS A 1 79 ? -3.607 -3.325 13.850 1.00 93.56 79 LYS A N 1
ATOM 663 C CA . LYS A 1 79 ? -3.769 -4.599 14.561 1.00 93.56 79 LYS A CA 1
ATOM 664 C C . LYS A 1 79 ? -4.962 -5.404 14.033 1.00 93.56 79 LYS A C 1
ATOM 666 O O . LYS A 1 79 ? -4.836 -6.623 13.954 1.00 93.56 79 LYS A O 1
ATOM 671 N N . SER A 1 80 ? -6.070 -4.757 13.659 1.00 92.31 80 SER A N 1
ATOM 672 C CA . SER A 1 80 ? -7.253 -5.451 13.129 1.00 92.31 80 SER A CA 1
ATOM 673 C C . SER A 1 80 ? -7.038 -6.001 11.719 1.00 92.31 80 SER A C 1
ATOM 675 O O . SER A 1 80 ? -7.526 -7.087 11.422 1.00 92.31 80 SER A O 1
ATOM 677 N N . ILE A 1 81 ? -6.271 -5.307 10.870 1.00 93.06 81 ILE A N 1
ATOM 678 C CA . ILE A 1 81 ? -5.997 -5.760 9.495 1.00 93.06 81 ILE A CA 1
ATOM 679 C C . ILE A 1 81 ? -4.778 -6.691 9.386 1.00 93.06 81 ILE A C 1
ATOM 681 O O . ILE A 1 81 ? -4.626 -7.379 8.381 1.00 93.06 81 ILE A O 1
ATOM 685 N N . LYS A 1 82 ? -3.925 -6.759 10.420 1.00 91.19 82 LYS A N 1
ATOM 686 C CA . LYS A 1 82 ? -2.723 -7.617 10.470 1.00 91.19 82 LYS A CA 1
ATOM 687 C C . LYS A 1 82 ? -2.957 -9.086 10.064 1.00 91.19 82 LYS A C 1
ATOM 689 O O . LYS A 1 82 ? -2.072 -9.631 9.407 1.00 91.19 82 LYS A O 1
ATOM 694 N N . PRO A 1 83 ? -4.077 -9.748 10.423 1.00 91.44 83 PRO A N 1
ATOM 695 C CA . PRO A 1 83 ? -4.323 -11.137 10.030 1.00 91.44 83 PRO A CA 1
ATOM 696 C C . PRO A 1 83 ? -4.403 -11.357 8.515 1.00 91.44 83 PRO A C 1
ATOM 698 O O . PRO A 1 83 ? -4.025 -12.421 8.054 1.00 91.44 83 PRO A O 1
ATOM 701 N N . TYR A 1 84 ? -4.825 -10.356 7.737 1.00 89.44 84 TYR A N 1
ATOM 702 C CA . TYR A 1 84 ? -4.930 -10.461 6.273 1.00 89.44 84 TYR A CA 1
ATOM 703 C C . TYR A 1 84 ? -3.572 -10.437 5.560 1.00 89.44 84 TYR A C 1
ATOM 705 O O . TYR A 1 84 ? -3.497 -10.730 4.371 1.00 89.44 84 TYR A O 1
ATOM 713 N N . PHE A 1 85 ? -2.510 -10.069 6.278 1.00 89.75 85 PHE A N 1
ATOM 714 C CA . PHE A 1 85 ? -1.156 -9.938 5.747 1.00 89.75 85 PHE A CA 1
ATOM 715 C C . PHE A 1 85 ? -0.152 -10.784 6.540 1.00 89.75 85 PHE A C 1
ATOM 717 O O . PHE A 1 85 ? 1.019 -10.420 6.643 1.00 89.75 85 PHE A O 1
ATOM 724 N N . SER A 1 86 ? -0.596 -11.883 7.163 1.00 86.94 86 SER A N 1
ATOM 725 C CA . SER A 1 86 ? 0.300 -12.810 7.871 1.00 86.94 86 SER A CA 1
ATOM 726 C C . SER A 1 86 ? 1.409 -13.349 6.979 1.00 86.94 86 SER A C 1
ATOM 728 O O . SER A 1 86 ? 2.527 -13.503 7.460 1.00 86.94 86 SER A O 1
ATOM 730 N N . ASP A 1 87 ? 1.084 -13.571 5.711 1.00 84.25 87 ASP A N 1
ATOM 731 C CA . ASP A 1 87 ? 1.912 -14.305 4.755 1.00 84.25 87 ASP A CA 1
ATOM 732 C C . ASP A 1 87 ? 3.027 -13.433 4.156 1.00 84.25 87 ASP A C 1
ATOM 734 O O . ASP A 1 87 ? 3.979 -13.951 3.593 1.00 84.25 87 ASP A O 1
ATOM 738 N N . PHE A 1 88 ? 2.939 -12.108 4.326 1.00 81.94 88 PHE A N 1
ATOM 739 C CA . PHE A 1 88 ? 3.907 -11.127 3.812 1.00 81.94 88 PHE A CA 1
ATOM 740 C C . PHE A 1 88 ? 4.808 -10.555 4.911 1.00 81.94 88 PHE A C 1
ATOM 742 O O . PHE A 1 88 ? 5.366 -9.465 4.760 1.00 81.94 88 PHE A O 1
ATOM 749 N N . ARG A 1 89 ? 4.881 -11.212 6.075 1.00 72.69 89 ARG A N 1
ATOM 750 C CA . ARG A 1 89 ? 5.836 -10.796 7.106 1.00 72.69 89 ARG A CA 1
ATOM 751 C C . ARG A 1 89 ? 7.239 -11.247 6.686 1.00 72.69 89 ARG A C 1
ATOM 753 O O . ARG A 1 89 ? 7.361 -12.398 6.279 1.00 72.69 89 ARG A O 1
ATOM 760 N N . PRO A 1 90 ? 8.251 -10.368 6.789 1.00 59.25 90 PRO A N 1
ATOM 761 C CA . PRO A 1 90 ? 9.640 -10.767 6.602 1.00 59.25 90 PRO A CA 1
ATOM 762 C C . PRO A 1 90 ? 10.076 -11.789 7.656 1.00 59.25 90 PRO A C 1
ATOM 764 O O . PRO A 1 90 ? 9.474 -11.799 8.762 1.00 59.25 90 PRO A O 1
#